Protein AF-A0A6N7L676-F1 (afdb_monomer_lite)

Radius of gyration: 17.58 Å; chains: 1; bounding box: 57×49×32 Å

pLDDT: mean 73.08, std 20.26, range [31.47, 96.25]

Sequence (131 aa):
MRDWNTPDHHVADTERGTLRFTDGTQLVIADWQVTEEAPDRDGLVRTSIRGWLTNGSGSGRLDDPYTKPIKAGPARLVTTELRGREPVRDRDVHIGYHHPGKPHPNTWDHVGCLVTVAWNDRLPDSPGARG

Foldseek 3Di:
DDPPPDPPDDVPDWQWKWWAFPVRDIWIFTPKDWDWDQQDPLGKIKIKIKGQTDQDVDQSACVTPRRPDDDFFWTWTAWMDGPPDDIDGGFTWGKDKDDDDDDDDDDRDDNHIMIMIMGIDPHPDPPDPDD

Structure (mmCIF, N/CA/C/O backbone):
data_AF-A0A6N7L676-F1
#
_entry.id   AF-A0A6N7L676-F1
#
loop_
_atom_site.group_PDB
_atom_site.id
_atom_site.type_symbol
_atom_site.label_atom_id
_atom_site.label_alt_id
_atom_site.label_comp_id
_atom_site.label_asym_id
_atom_site.label_entity_id
_atom_site.label_seq_id
_atom_site.pdbx_PDB_ins_code
_atom_site.Cartn_x
_atom_site.Cartn_y
_atom_site.Cartn_z
_atom_site.occupancy
_atom_site.B_iso_or_equiv
_atom_site.auth_seq_id
_atom_site.auth_comp_id
_atom_site.auth_asym_id
_atom_site.auth_atom_id
_atom_site.pdbx_PDB_model_num
ATOM 1 N N . MET A 1 1 ? 39.898 -4.611 -17.986 1.00 36.75 1 MET A N 1
ATOM 2 C CA . MET A 1 1 ? 38.476 -4.363 -18.297 1.00 36.75 1 MET A CA 1
ATOM 3 C C . MET A 1 1 ? 37.758 -4.399 -16.956 1.00 36.75 1 MET A C 1
ATOM 5 O O . MET A 1 1 ? 37.858 -5.419 -16.292 1.00 36.75 1 MET A O 1
ATOM 9 N N . ARG A 1 2 ? 37.246 -3.264 -16.459 1.00 34.22 2 ARG A N 1
ATOM 10 C CA . ARG A 1 2 ? 36.546 -3.222 -15.162 1.00 34.22 2 ARG A CA 1
ATOM 11 C C . ARG A 1 2 ? 35.146 -3.788 -15.374 1.00 34.22 2 ARG A C 1
ATOM 13 O O . ARG A 1 2 ? 34.460 -3.343 -16.288 1.00 34.22 2 ARG A O 1
ATOM 20 N N . ASP A 1 3 ? 34.787 -4.777 -14.573 1.00 39.59 3 ASP A N 1
ATOM 21 C CA . ASP A 1 3 ? 33.458 -5.375 -14.541 1.00 39.59 3 ASP A CA 1
ATOM 22 C C . ASP A 1 3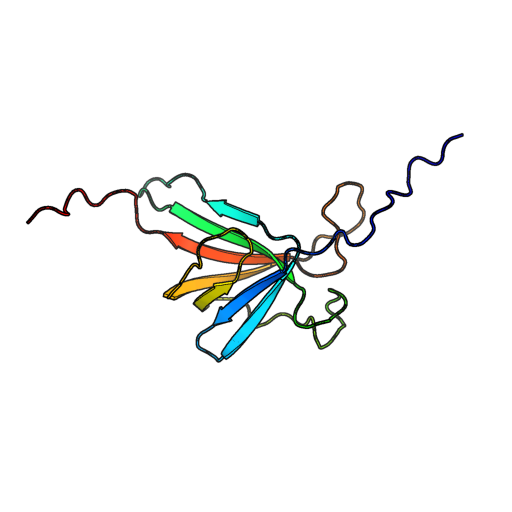 ? 32.517 -4.355 -13.878 1.00 39.59 3 ASP A C 1
ATOM 24 O O . ASP A 1 3 ? 32.542 -4.163 -12.666 1.00 39.59 3 ASP A O 1
ATOM 28 N N . TRP A 1 4 ? 31.794 -3.579 -14.686 1.00 34.59 4 TRP A N 1
ATOM 29 C CA . TRP A 1 4 ? 30.940 -2.472 -14.224 1.00 34.59 4 TRP A CA 1
ATOM 30 C C . TRP A 1 4 ? 29.520 -2.922 -13.846 1.00 34.59 4 TRP A C 1
ATOM 32 O O . TRP A 1 4 ? 28.634 -2.084 -13.736 1.00 34.59 4 TRP A O 1
ATOM 42 N N . ASN A 1 5 ? 29.287 -4.225 -13.661 1.00 38.84 5 ASN A N 1
ATOM 43 C CA . ASN A 1 5 ? 27.934 -4.784 -13.581 1.00 38.84 5 ASN A CA 1
ATOM 44 C C . ASN A 1 5 ? 27.673 -5.716 -12.396 1.00 38.84 5 ASN A C 1
ATOM 46 O O . ASN A 1 5 ? 26.765 -6.542 -12.449 1.00 38.84 5 ASN A O 1
ATOM 50 N N . THR A 1 6 ? 28.387 -5.529 -11.294 1.00 36.72 6 THR A N 1
ATOM 51 C CA . THR A 1 6 ? 27.890 -6.026 -10.011 1.00 36.72 6 THR A CA 1
ATOM 52 C C . THR A 1 6 ? 27.617 -4.814 -9.152 1.00 36.72 6 THR A C 1
ATOM 54 O O . THR A 1 6 ? 28.520 -4.352 -8.453 1.00 36.72 6 THR A O 1
ATOM 57 N N . PRO A 1 7 ? 26.420 -4.214 -9.244 1.00 35.00 7 PRO A N 1
ATOM 58 C CA . PRO A 1 7 ? 26.064 -3.276 -8.218 1.00 35.00 7 PRO A CA 1
ATOM 59 C C . PRO A 1 7 ? 26.032 -4.061 -6.907 1.00 35.00 7 PRO A C 1
ATOM 61 O O . PRO A 1 7 ? 25.329 -5.065 -6.776 1.00 35.00 7 PRO A O 1
ATOM 64 N N . ASP A 1 8 ? 26.868 -3.629 -5.973 1.00 31.47 8 ASP A N 1
ATOM 65 C CA . ASP A 1 8 ? 26.935 -4.152 -4.618 1.00 31.47 8 ASP A CA 1
ATOM 66 C C . ASP A 1 8 ? 25.668 -3.684 -3.883 1.00 31.47 8 ASP A C 1
ATOM 68 O O . ASP A 1 8 ? 25.660 -2.745 -3.091 1.00 31.47 8 ASP A O 1
ATOM 72 N N . HIS A 1 9 ? 24.531 -4.260 -4.266 1.00 36.56 9 HIS A N 1
ATOM 73 C CA . HIS A 1 9 ? 23.241 -4.024 -3.647 1.00 36.56 9 HIS A CA 1
ATOM 74 C C . HIS A 1 9 ? 23.058 -5.078 -2.565 1.00 36.56 9 HIS A C 1
ATOM 76 O O . HIS A 1 9 ? 22.314 -6.050 -2.702 1.00 36.56 9 HIS A O 1
ATOM 82 N N . HIS A 1 10 ? 23.749 -4.854 -1.451 1.00 34.00 10 HIS A N 1
ATOM 83 C CA . HIS A 1 10 ? 23.204 -5.256 -0.168 1.00 34.00 10 HIS A CA 1
ATOM 84 C C . HIS A 1 10 ? 21.765 -4.733 -0.087 1.00 34.00 10 HIS A C 1
ATOM 86 O O . HIS A 1 10 ? 21.508 -3.596 -0.484 1.00 34.00 10 HIS A O 1
ATOM 92 N N . VAL A 1 11 ? 20.841 -5.571 0.395 1.00 43.78 11 VAL A N 1
ATOM 93 C CA . VAL A 1 11 ? 19.507 -5.161 0.853 1.00 43.78 11 VAL A CA 1
ATOM 94 C C . VAL A 1 11 ? 19.729 -3.988 1.800 1.00 43.78 11 VAL A C 1
ATOM 96 O O . VAL A 1 11 ? 20.079 -4.191 2.959 1.00 43.78 11 VAL A O 1
ATOM 99 N N . ALA A 1 12 ? 19.657 -2.766 1.283 1.00 40.09 12 ALA A N 1
ATOM 100 C CA . ALA A 1 12 ? 19.928 -1.570 2.052 1.00 40.09 12 ALA A CA 1
ATOM 101 C C . ALA A 1 12 ? 18.685 -1.304 2.896 1.00 40.09 12 ALA A C 1
ATOM 103 O O . ALA A 1 12 ? 17.842 -0.503 2.522 1.00 40.09 12 ALA A O 1
ATOM 104 N N . ASP A 1 13 ? 18.540 -2.079 3.974 1.00 44.72 13 ASP A N 1
ATOM 105 C CA . ASP A 1 13 ? 17.777 -1.774 5.185 1.00 44.72 13 ASP A CA 1
ATOM 106 C C . ASP A 1 13 ? 16.475 -0.983 4.975 1.00 44.72 13 ASP A C 1
ATOM 108 O O . ASP A 1 13 ? 16.210 0.054 5.580 1.00 44.72 13 ASP A O 1
ATOM 112 N N . THR A 1 14 ? 15.652 -1.548 4.095 1.00 55.56 14 THR A N 1
ATOM 113 C CA . THR A 1 14 ? 14.198 -1.719 4.156 1.00 55.56 14 THR A CA 1
ATOM 114 C C . THR A 1 14 ? 13.454 -0.789 5.115 1.00 55.56 14 THR A C 1
ATOM 116 O O . THR A 1 14 ? 13.139 -1.168 6.250 1.00 55.56 14 THR A O 1
ATOM 119 N N . GLU A 1 15 ? 13.042 0.388 4.645 1.00 66.38 15 GLU A N 1
ATOM 120 C CA . GLU A 1 15 ? 11.916 1.062 5.289 1.00 66.38 15 GLU A CA 1
ATOM 121 C C . GLU A 1 15 ? 10.665 0.211 5.064 1.00 66.38 15 GLU A C 1
ATOM 123 O O . GLU A 1 15 ? 10.036 0.247 4.009 1.00 66.38 15 GLU A O 1
ATOM 128 N N . ARG A 1 16 ? 10.320 -0.607 6.061 1.00 80.31 16 ARG A N 1
ATOM 129 C CA . ARG A 1 16 ? 9.086 -1.387 6.043 1.00 80.31 16 ARG A CA 1
ATOM 130 C C . ARG A 1 16 ? 7.927 -0.505 6.470 1.00 80.31 16 ARG A C 1
ATOM 132 O O . ARG A 1 16 ? 7.987 0.166 7.499 1.00 80.31 16 ARG A O 1
ATOM 139 N N . GLY A 1 17 ? 6.879 -0.529 5.668 1.00 86.94 17 GLY A N 1
ATOM 140 C CA . GLY A 1 17 ? 5.587 0.048 5.971 1.00 86.94 17 GLY A CA 1
ATOM 141 C C . GLY A 1 17 ? 4.604 -1.045 6.354 1.00 86.94 17 GLY A C 1
ATOM 142 O O . GLY A 1 17 ? 4.521 -2.048 5.649 1.00 86.94 17 GLY A O 1
ATOM 143 N N . THR A 1 18 ? 3.841 -0.860 7.431 1.00 91.19 18 THR A N 1
ATOM 144 C CA . THR A 1 18 ? 2.713 -1.753 7.750 1.00 91.19 18 THR A CA 1
ATOM 145 C C . THR A 1 18 ? 1.397 -1.017 7.559 1.00 91.19 18 THR A C 1
ATOM 147 O O . THR A 1 18 ? 1.169 0.030 8.159 1.00 91.19 18 THR A O 1
ATOM 150 N N . LEU A 1 19 ? 0.515 -1.565 6.729 1.00 93.12 19 LEU A N 1
ATOM 151 C CA . LEU A 1 19 ? -0.835 -1.066 6.501 1.00 93.12 19 LEU A CA 1
ATOM 152 C C . LEU A 1 19 ? -1.815 -2.047 7.141 1.00 93.12 19 LEU A C 1
ATOM 154 O O . LEU A 1 19 ? -1.799 -3.239 6.828 1.00 93.12 19 LEU A O 1
ATOM 158 N N . ARG A 1 20 ? -2.654 -1.554 8.054 1.00 94.31 20 ARG A N 1
ATOM 159 C CA . ARG A 1 20 ? -3.641 -2.375 8.770 1.00 94.31 20 ARG A CA 1
ATOM 160 C C . ARG A 1 20 ? -5.042 -2.086 8.261 1.00 94.31 20 ARG A C 1
ATOM 162 O O . ARG A 1 20 ? -5.428 -0.921 8.164 1.00 94.31 20 ARG A O 1
ATOM 169 N N . PHE A 1 21 ? -5.808 -3.136 7.995 1.00 93.38 21 PHE A N 1
ATOM 170 C CA . PHE A 1 21 ? -7.175 -3.054 7.486 1.00 93.38 21 PHE A CA 1
ATOM 171 C C . PHE A 1 21 ? -8.193 -3.518 8.534 1.00 93.38 21 PHE A C 1
ATOM 173 O O . PHE A 1 21 ? -7.858 -4.203 9.499 1.00 93.38 21 PHE A O 1
ATOM 180 N N . THR A 1 22 ? -9.448 -3.102 8.364 1.00 93.94 22 THR A N 1
ATOM 181 C CA . THR A 1 22 ? -10.532 -3.382 9.334 1.00 93.94 22 THR A CA 1
ATOM 182 C C . THR A 1 22 ? -10.910 -4.856 9.456 1.00 93.94 22 THR A C 1
ATOM 184 O O . THR A 1 22 ? -11.435 -5.258 10.489 1.00 93.94 22 THR A O 1
ATOM 187 N N . ASP A 1 23 ? -10.617 -5.670 8.444 1.00 88.38 23 ASP A N 1
ATOM 188 C CA . ASP A 1 23 ? -10.801 -7.126 8.462 1.00 88.38 23 ASP A CA 1
ATOM 189 C C . ASP A 1 23 ? -9.705 -7.859 9.265 1.00 88.38 23 ASP A C 1
ATOM 191 O O . ASP A 1 23 ? -9.707 -9.086 9.342 1.00 88.38 23 ASP A O 1
ATOM 195 N N . GLY A 1 24 ? -8.770 -7.115 9.867 1.00 87.38 24 GLY A N 1
ATOM 196 C CA . GLY A 1 24 ? -7.625 -7.642 10.608 1.00 87.38 24 GLY A CA 1
ATOM 197 C C . GLY A 1 24 ? -6.412 -7.947 9.731 1.00 87.38 24 GLY A C 1
ATOM 198 O O . GLY A 1 24 ? -5.351 -8.284 10.259 1.00 87.38 24 GLY A O 1
ATOM 199 N N . THR A 1 25 ? -6.529 -7.795 8.410 1.00 87.94 25 THR A N 1
ATOM 200 C CA . THR A 1 25 ? -5.431 -8.033 7.478 1.00 87.94 25 THR A CA 1
ATOM 201 C C . THR A 1 25 ? -4.318 -7.001 7.675 1.00 87.94 25 THR A C 1
ATOM 203 O O . THR A 1 25 ? -4.567 -5.805 7.860 1.00 87.94 25 THR A O 1
ATOM 206 N N . GLN A 1 26 ? -3.066 -7.459 7.602 1.00 89.50 26 GLN A N 1
ATOM 207 C CA . GLN A 1 26 ? -1.883 -6.603 7.574 1.00 89.50 26 GLN A CA 1
ATOM 208 C C . GLN A 1 26 ? -1.146 -6.783 6.253 1.00 89.50 26 GLN A C 1
ATOM 210 O O . GLN A 1 26 ? -0.848 -7.904 5.843 1.00 89.50 26 GLN A O 1
ATOM 215 N N . LEU A 1 27 ? -0.847 -5.664 5.603 1.00 89.19 27 LEU A N 1
ATOM 216 C CA . LEU A 1 27 ? -0.022 -5.609 4.407 1.00 89.19 27 LEU A CA 1
ATOM 217 C C . LEU A 1 27 ? 1.307 -4.963 4.777 1.00 89.19 27 LEU A C 1
ATOM 219 O O . LEU A 1 27 ? 1.332 -3.822 5.241 1.00 89.19 27 LEU A O 1
ATOM 223 N N . VAL A 1 28 ? 2.400 -5.684 4.556 1.00 87.50 28 VAL A N 1
ATOM 224 C CA . VAL A 1 28 ? 3.748 -5.159 4.765 1.00 87.50 28 VAL A CA 1
ATOM 225 C C . VAL A 1 28 ? 4.361 -4.870 3.406 1.00 87.50 28 VAL A C 1
ATOM 227 O O . VAL A 1 28 ? 4.361 -5.725 2.518 1.00 87.50 28 VAL A O 1
ATOM 230 N N . ILE A 1 29 ? 4.864 -3.651 3.251 1.00 86.69 29 ILE A N 1
ATOM 231 C CA . ILE A 1 29 ? 5.546 -3.201 2.042 1.00 86.69 29 ILE A CA 1
ATOM 232 C C . ILE A 1 29 ? 6.963 -2.740 2.369 1.00 86.69 29 ILE A C 1
ATOM 234 O O . ILE A 1 29 ? 7.195 -2.176 3.436 1.00 86.69 29 ILE A O 1
ATOM 238 N N . ALA A 1 30 ? 7.894 -2.937 1.448 1.00 81.88 30 ALA A N 1
ATOM 239 C CA . ALA A 1 30 ? 9.228 -2.349 1.489 1.00 81.88 30 ALA A CA 1
ATOM 240 C C . ALA A 1 30 ? 9.418 -1.400 0.308 1.00 81.88 30 ALA A C 1
ATOM 242 O O . ALA A 1 30 ? 8.640 -1.440 -0.651 1.00 81.88 30 ALA A O 1
ATOM 243 N N . ASP A 1 31 ? 10.440 -0.550 0.412 1.00 80.25 31 ASP A N 1
ATOM 244 C CA . ASP A 1 31 ? 10.879 0.348 -0.662 1.00 80.25 31 ASP A CA 1
ATOM 245 C C . ASP A 1 31 ? 9.691 1.107 -1.258 1.00 80.25 31 ASP A C 1
ATOM 247 O O . ASP A 1 31 ? 9.392 1.063 -2.455 1.00 80.25 31 ASP A O 1
ATOM 251 N N . TRP A 1 32 ? 8.927 1.710 -0.346 1.00 85.50 32 TRP A N 1
ATOM 252 C CA . TRP A 1 32 ? 7.667 2.352 -0.653 1.00 85.50 32 TRP A CA 1
ATOM 253 C C . TRP A 1 32 ? 7.842 3.843 -0.918 1.00 85.50 32 TRP A C 1
ATOM 255 O O . TRP A 1 32 ? 8.752 4.510 -0.433 1.00 85.50 32 TRP A O 1
ATOM 265 N N . GLN A 1 33 ? 6.901 4.378 -1.677 1.00 86.56 33 GLN A N 1
ATOM 266 C CA . GLN A 1 33 ? 6.759 5.782 -1.993 1.00 86.56 33 GLN A CA 1
ATOM 267 C C . GLN A 1 33 ? 5.313 6.199 -1.741 1.00 86.56 33 GLN A C 1
ATOM 269 O O . GLN A 1 33 ? 4.381 5.445 -2.023 1.00 86.56 33 GLN A O 1
ATOM 274 N N . VAL A 1 34 ? 5.132 7.420 -1.241 1.00 86.94 34 VAL A N 1
ATOM 275 C CA . VAL A 1 34 ? 3.832 8.097 -1.227 1.00 86.94 34 VAL A CA 1
ATOM 276 C C . VAL A 1 34 ? 3.820 9.121 -2.353 1.00 86.94 34 VAL A C 1
ATOM 278 O O . VAL A 1 34 ? 4.762 9.907 -2.483 1.00 86.94 34 VAL A O 1
ATOM 281 N N . THR A 1 35 ? 2.770 9.109 -3.162 1.00 87.44 35 THR A N 1
ATOM 282 C CA . THR A 1 35 ? 2.557 10.056 -4.256 1.00 87.44 35 THR A CA 1
ATOM 283 C C . THR A 1 35 ? 1.218 10.739 -4.066 1.00 87.44 35 THR A C 1
ATOM 285 O O . THR A 1 35 ? 0.206 10.063 -3.904 1.00 87.44 35 THR A O 1
ATOM 288 N N . GLU A 1 36 ? 1.231 12.063 -4.121 1.00 87.69 36 GLU A N 1
ATOM 289 C CA . GLU A 1 36 ? 0.051 12.914 -4.203 1.00 87.69 36 GLU A CA 1
ATOM 290 C C . GLU A 1 36 ? 0.016 13.504 -5.617 1.00 87.69 36 GLU A C 1
ATOM 292 O O . GLU A 1 36 ? 1.001 14.088 -6.079 1.00 87.69 36 GLU A O 1
ATOM 297 N N . GLU A 1 37 ? -1.068 13.261 -6.345 1.00 85.00 37 GLU A N 1
ATOM 298 C CA . GLU A 1 37 ? -1.269 13.795 -7.689 1.00 85.00 37 GLU A CA 1
ATOM 299 C C . GLU A 1 37 ? -1.766 15.244 -7.624 1.00 85.00 37 GLU A C 1
ATOM 301 O O . GLU A 1 37 ? -2.361 15.676 -6.638 1.00 85.00 37 GLU A O 1
ATOM 306 N N . ALA A 1 38 ? -1.547 16.004 -8.700 1.00 81.94 38 ALA A N 1
ATOM 307 C CA . ALA A 1 38 ? -2.163 17.319 -8.823 1.00 81.94 38 ALA A CA 1
ATOM 308 C C . ALA A 1 38 ? -3.700 17.194 -8.755 1.00 81.94 38 ALA A C 1
ATOM 310 O O . ALA A 1 38 ? -4.236 16.208 -9.273 1.00 81.94 38 ALA A O 1
ATOM 311 N N . PRO A 1 39 ? -4.407 18.185 -8.176 1.00 83.06 39 PRO A N 1
ATOM 312 C CA . PRO A 1 39 ? -5.862 18.191 -8.173 1.00 83.06 39 PRO A CA 1
ATOM 313 C C . PRO A 1 39 ? -6.411 18.040 -9.594 1.00 83.06 39 PRO A C 1
ATOM 315 O O . PRO A 1 39 ? -5.925 18.689 -10.528 1.00 83.06 39 PRO A O 1
ATOM 318 N N . ASP A 1 40 ? -7.419 17.190 -9.762 1.00 82.31 40 ASP A N 1
ATOM 319 C CA . ASP A 1 40 ? -8.108 17.050 -11.040 1.00 82.31 40 ASP A CA 1
ATOM 320 C C . ASP A 1 40 ? -9.028 18.254 -11.336 1.00 82.31 40 ASP A C 1
ATOM 322 O O . ASP A 1 40 ? -8.995 19.286 -10.662 1.00 82.31 40 ASP A O 1
ATOM 326 N N . ARG A 1 41 ? -9.850 18.159 -12.389 1.00 83.94 41 ARG A N 1
ATOM 327 C CA . ARG A 1 41 ? -10.763 19.248 -12.788 1.00 83.94 41 ARG A CA 1
ATOM 328 C C . ARG A 1 41 ? -11.829 19.561 -11.739 1.00 83.94 41 ARG A C 1
ATOM 330 O O . ARG A 1 41 ? -12.308 20.690 -11.703 1.00 83.94 41 ARG A O 1
ATOM 337 N N . ASP A 1 42 ? -12.163 18.581 -10.912 1.00 81.94 42 ASP A N 1
ATOM 338 C CA . ASP A 1 42 ? -13.096 18.709 -9.799 1.00 81.94 42 ASP A CA 1
ATOM 339 C C . ASP A 1 42 ? -12.341 19.010 -8.488 1.00 81.94 42 ASP A C 1
ATOM 341 O O . ASP A 1 42 ? -12.936 19.044 -7.414 1.00 81.94 42 ASP A O 1
ATOM 345 N N . GLY A 1 43 ? -11.024 19.240 -8.592 1.00 77.81 43 GLY A N 1
ATOM 346 C CA . GLY A 1 43 ? -10.057 19.500 -7.532 1.00 77.81 43 GLY A CA 1
ATOM 347 C C . GLY A 1 43 ? -9.843 18.332 -6.567 1.00 77.81 43 GLY A C 1
ATOM 348 O O . GLY A 1 43 ? -9.316 18.520 -5.469 1.00 77.81 43 GLY A O 1
ATOM 349 N N . LEU A 1 44 ? -10.228 17.121 -6.971 1.00 82.12 44 LEU A N 1
ATOM 350 C CA . LEU A 1 44 ? -9.948 15.902 -6.233 1.00 82.12 44 LEU A CA 1
ATOM 351 C C . LEU A 1 44 ? -8.449 15.608 -6.287 1.00 82.12 44 LEU A C 1
ATOM 353 O O . LEU A 1 44 ? -7.853 15.576 -7.363 1.00 82.12 44 LEU A O 1
ATOM 357 N N . VAL A 1 45 ? -7.848 15.361 -5.127 1.00 83.31 45 VAL A N 1
ATOM 358 C CA . VAL A 1 45 ? -6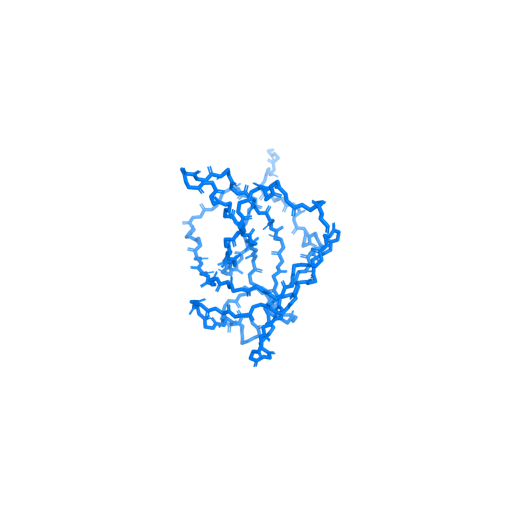.441 14.972 -5.028 1.00 83.31 45 VAL A CA 1
ATOM 359 C C . VAL A 1 45 ? -6.376 13.469 -4.826 1.00 83.31 45 VAL A C 1
ATOM 361 O O . VAL A 1 45 ? -6.963 12.928 -3.886 1.00 83.31 45 VAL A O 1
ATOM 364 N N . ARG A 1 46 ? -5.675 12.772 -5.718 1.00 86.00 46 ARG A N 1
ATOM 365 C CA . ARG A 1 46 ? -5.443 11.338 -5.575 1.00 86.00 46 ARG A CA 1
ATOM 366 C C . ARG A 1 46 ? -4.119 11.106 -4.869 1.00 86.00 46 ARG A C 1
ATOM 368 O O . ARG A 1 46 ? -3.068 11.489 -5.376 1.00 86.00 46 ARG A O 1
ATOM 375 N N . THR A 1 47 ? -4.172 10.392 -3.755 1.00 89.56 47 THR A N 1
ATOM 376 C CA . THR A 1 47 ? -2.984 9.987 -3.006 1.00 89.56 47 THR A CA 1
ATOM 377 C C . THR A 1 47 ? -2.816 8.478 -3.107 1.00 89.56 47 THR A C 1
ATOM 379 O O . THR A 1 47 ? -3.783 7.711 -3.121 1.00 89.56 47 THR A O 1
ATOM 382 N N . SER A 1 48 ? -1.576 8.014 -3.214 1.00 89.38 48 SER A N 1
ATOM 383 C CA . SER A 1 48 ? -1.274 6.589 -3.230 1.00 89.38 48 SER A CA 1
ATOM 384 C C . SER A 1 48 ? 0.011 6.256 -2.497 1.00 89.38 48 SER A C 1
ATOM 386 O O . SER A 1 48 ? 0.958 7.036 -2.471 1.00 89.38 48 SER A O 1
ATOM 388 N N . ILE A 1 49 ? 0.038 5.062 -1.917 1.00 91.06 49 ILE A N 1
ATOM 389 C CA . ILE A 1 49 ? 1.237 4.406 -1.416 1.00 91.06 49 ILE A CA 1
ATOM 390 C C . ILE A 1 49 ? 1.561 3.289 -2.398 1.00 91.06 49 ILE A C 1
ATOM 392 O O . ILE A 1 49 ? 0.726 2.413 -2.632 1.00 91.06 49 ILE A O 1
ATOM 396 N N . ARG A 1 50 ? 2.765 3.297 -2.961 1.00 88.88 50 ARG A N 1
ATOM 397 C CA . ARG A 1 50 ? 3.271 2.223 -3.815 1.00 88.88 50 ARG A CA 1
ATOM 398 C C . ARG A 1 50 ? 4.504 1.618 -3.177 1.00 88.88 50 ARG A C 1
ATOM 400 O O . ARG A 1 50 ? 5.401 2.359 -2.813 1.00 88.88 50 ARG A O 1
ATOM 407 N N . GLY A 1 51 ? 4.572 0.300 -3.070 1.00 86.19 51 GLY A N 1
ATOM 408 C CA . GLY A 1 51 ? 5.740 -0.389 -2.522 1.00 86.19 51 GLY A CA 1
ATOM 409 C C . GLY A 1 51 ? 5.785 -1.850 -2.928 1.00 86.19 51 GLY A C 1
ATOM 410 O O . GLY A 1 51 ? 4.837 -2.377 -3.514 1.00 86.19 51 GLY A O 1
ATOM 411 N N . TRP A 1 52 ? 6.893 -2.511 -2.631 1.00 84.25 52 TRP A N 1
ATOM 412 C CA . TRP A 1 52 ? 7.063 -3.934 -2.890 1.00 84.25 52 TRP A CA 1
ATOM 413 C C . TRP A 1 52 ? 6.414 -4.759 -1.797 1.00 84.25 52 TRP A C 1
ATOM 415 O O . TRP A 1 52 ? 6.605 -4.484 -0.619 1.00 84.25 52 TRP A O 1
ATOM 425 N N . LEU A 1 53 ? 5.640 -5.772 -2.177 1.00 84.12 53 LEU A N 1
ATOM 426 C CA . LEU A 1 53 ? 5.006 -6.670 -1.221 1.00 84.12 53 LEU A CA 1
ATOM 427 C C . LEU A 1 53 ? 6.068 -7.459 -0.443 1.00 84.12 53 LEU A C 1
ATOM 429 O O . LEU A 1 53 ? 6.808 -8.240 -1.037 1.00 84.12 53 LEU A O 1
ATOM 433 N N . THR A 1 54 ? 6.101 -7.304 0.882 1.00 77.75 54 THR A N 1
ATOM 434 C CA . THR A 1 54 ? 7.005 -8.045 1.781 1.00 77.75 54 THR A CA 1
ATOM 435 C C . THR A 1 54 ? 6.260 -8.542 3.021 1.00 77.75 54 THR A C 1
ATOM 437 O O . THR A 1 54 ? 6.671 -8.284 4.152 1.00 77.75 54 THR A O 1
ATOM 440 N N . ASN A 1 55 ? 5.116 -9.206 2.842 1.00 64.94 55 ASN A N 1
ATOM 441 C CA . ASN A 1 55 ? 4.351 -9.716 3.982 1.00 64.94 55 ASN A CA 1
ATOM 442 C C . ASN A 1 55 ? 5.255 -10.600 4.894 1.00 64.94 55 ASN A C 1
ATOM 444 O O . ASN A 1 55 ? 5.985 -11.480 4.436 1.00 64.94 55 ASN A O 1
ATOM 448 N N . GLY A 1 56 ? 5.267 -10.307 6.202 1.00 57.34 56 GLY A N 1
ATOM 449 C CA . GLY A 1 56 ? 6.064 -11.031 7.206 1.00 57.34 56 GLY A CA 1
ATOM 450 C C . GLY A 1 56 ? 7.594 -10.881 7.090 1.00 57.34 56 GLY A C 1
ATOM 451 O O . GLY A 1 56 ? 8.120 -9.817 6.772 1.00 57.34 56 GLY A O 1
ATOM 452 N N . SER A 1 57 ? 8.324 -11.957 7.411 1.00 54.12 57 SER A N 1
ATOM 453 C CA . SER A 1 57 ? 9.779 -12.092 7.205 1.00 54.12 57 SER A CA 1
ATOM 454 C C . SER A 1 57 ? 10.128 -12.717 5.846 1.00 54.12 57 SER A C 1
ATOM 456 O O . SER A 1 57 ? 11.234 -13.232 5.682 1.00 54.12 57 SER A O 1
ATOM 458 N N . GLY A 1 58 ? 9.160 -12.764 4.923 1.00 56.31 58 GLY A N 1
ATOM 459 C CA . GLY A 1 58 ? 9.264 -13.489 3.662 1.00 56.31 58 GLY A CA 1
ATOM 460 C C . GLY A 1 58 ? 10.285 -12.892 2.698 1.00 56.31 58 GLY A C 1
ATOM 461 O O . GLY A 1 58 ? 10.753 -11.763 2.857 1.00 56.31 58 GLY A O 1
ATOM 462 N N . SER A 1 59 ? 10.626 -13.658 1.664 1.00 58.62 59 SER A N 1
ATOM 463 C CA . SER A 1 59 ? 11.690 -13.296 0.719 1.00 58.62 59 SER A CA 1
ATOM 464 C C . SER A 1 59 ? 11.285 -12.248 -0.330 1.00 58.62 59 SER A C 1
ATOM 466 O O . SER A 1 59 ? 12.040 -12.026 -1.274 1.00 58.62 59 SER A O 1
ATOM 468 N N . GLY A 1 60 ? 10.072 -11.685 -0.257 1.00 62.50 60 GLY A N 1
ATOM 469 C CA . GLY A 1 60 ? 9.503 -10.810 -1.298 1.00 62.50 60 GLY A CA 1
ATOM 470 C C . GLY A 1 60 ? 8.9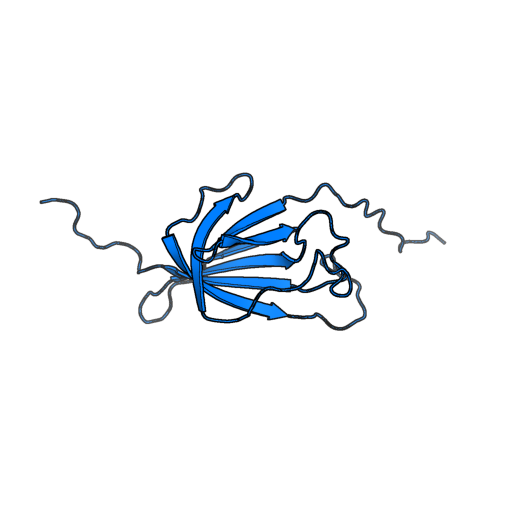72 -11.565 -2.528 1.00 62.50 60 GLY A C 1
ATOM 471 O O . GLY A 1 60 ? 8.279 -10.998 -3.372 1.00 62.50 60 GLY A O 1
ATOM 472 N N . ARG A 1 61 ? 9.215 -12.879 -2.605 1.00 64.19 61 ARG A N 1
ATOM 473 C CA . ARG A 1 61 ? 8.785 -13.727 -3.720 1.00 64.19 61 ARG A CA 1
ATOM 474 C C . ARG A 1 61 ? 7.356 -14.214 -3.505 1.00 64.19 61 ARG A C 1
ATOM 476 O O . ARG A 1 61 ? 7.011 -14.653 -2.422 1.00 64.19 61 ARG A O 1
ATOM 483 N N . LEU A 1 62 ? 6.535 -14.222 -4.548 1.00 65.19 62 LEU A N 1
ATOM 484 C CA . LEU A 1 62 ? 5.104 -14.558 -4.434 1.00 65.19 62 LEU A CA 1
ATOM 485 C C . LEU A 1 62 ? 4.818 -16.053 -4.245 1.00 65.19 62 LEU A C 1
ATOM 487 O O . LEU A 1 62 ? 3.699 -16.425 -3.890 1.00 65.19 62 LEU A O 1
ATOM 491 N N . ASP A 1 63 ? 5.808 -16.903 -4.521 1.00 67.38 63 ASP A N 1
ATOM 492 C CA . ASP A 1 63 ? 5.769 -18.331 -4.209 1.00 67.38 63 ASP A CA 1
ATOM 493 C C . ASP A 1 63 ? 5.939 -18.591 -2.701 1.00 67.38 63 ASP A C 1
ATOM 495 O O . ASP A 1 63 ? 5.487 -19.627 -2.209 1.00 67.38 63 ASP A O 1
ATOM 499 N N . ASP A 1 64 ? 6.504 -17.636 -1.956 1.00 66.75 64 ASP A N 1
ATOM 500 C CA . ASP A 1 64 ? 6.578 -17.675 -0.502 1.00 66.75 64 ASP A CA 1
ATOM 501 C C . ASP A 1 64 ? 5.170 -17.479 0.099 1.00 66.75 64 ASP A C 1
ATOM 503 O O . ASP A 1 64 ? 4.546 -16.432 -0.117 1.00 66.75 64 ASP A O 1
ATOM 507 N N . PRO A 1 65 ? 4.639 -18.445 0.879 1.00 67.81 65 PRO A N 1
ATOM 508 C CA . PRO A 1 65 ? 3.337 -18.308 1.527 1.00 67.81 65 PRO A CA 1
ATOM 509 C C . PRO A 1 65 ? 3.236 -17.075 2.428 1.00 67.81 65 PRO A C 1
ATOM 511 O O . PRO A 1 65 ? 2.134 -16.549 2.584 1.00 67.81 65 PRO A O 1
ATOM 514 N N . TYR A 1 66 ? 4.357 -16.598 2.973 1.00 66.88 66 TYR A N 1
ATOM 515 C CA . TYR A 1 66 ? 4.397 -15.404 3.804 1.00 66.88 66 TYR A CA 1
ATOM 516 C C . TYR A 1 66 ? 4.322 -14.117 2.991 1.00 66.88 66 TYR A C 1
ATOM 518 O O . TYR A 1 66 ? 3.880 -13.126 3.545 1.00 66.88 66 TYR A O 1
ATOM 526 N N . THR A 1 67 ? 4.637 -14.136 1.689 1.00 66.69 67 THR A N 1
ATOM 527 C CA . THR A 1 67 ? 4.595 -12.965 0.789 1.00 66.69 67 THR A CA 1
ATOM 528 C C . THR A 1 67 ? 3.394 -13.007 -0.174 1.00 66.69 67 THR A C 1
ATOM 530 O O . THR A 1 67 ? 3.385 -12.364 -1.224 1.00 66.69 67 THR A O 1
ATOM 533 N N . LYS A 1 68 ? 2.347 -13.780 0.137 1.00 71.69 68 LYS A N 1
ATOM 534 C CA . LYS A 1 68 ? 1.161 -13.855 -0.730 1.00 71.69 68 LYS A CA 1
ATOM 535 C C . LYS A 1 68 ? 0.365 -12.541 -0.704 1.00 71.69 68 LYS A C 1
ATOM 537 O O . LYS A 1 68 ? 0.163 -11.985 0.380 1.00 71.69 68 LYS A O 1
ATOM 542 N N . P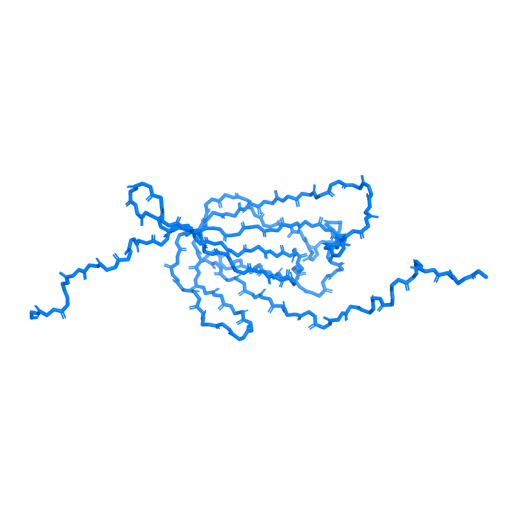RO A 1 69 ? -0.103 -12.043 -1.867 1.00 76.38 69 PRO A N 1
ATOM 543 C CA . PRO A 1 69 ? -0.936 -10.849 -1.924 1.00 76.38 69 PRO A CA 1
ATOM 544 C C . PRO A 1 69 ? -2.283 -11.104 -1.246 1.00 76.38 69 PRO A C 1
ATOM 546 O O . PRO A 1 69 ? -2.829 -12.209 -1.296 1.00 76.38 69 PRO A O 1
ATOM 549 N N . ILE A 1 70 ? -2.821 -10.058 -0.627 1.00 81.44 70 ILE A N 1
ATOM 550 C CA . ILE A 1 70 ? -4.184 -10.058 -0.095 1.00 81.44 70 ILE A CA 1
ATOM 551 C C . ILE A 1 70 ? -5.166 -9.802 -1.246 1.00 81.44 70 ILE A C 1
ATOM 553 O O . ILE A 1 70 ? -4.768 -9.597 -2.397 1.00 81.44 70 ILE A O 1
ATOM 557 N N . LYS A 1 71 ? -6.471 -9.847 -0.971 1.00 86.31 71 LYS A N 1
ATOM 558 C CA . LYS A 1 71 ? -7.482 -9.629 -2.011 1.00 86.31 71 LYS A CA 1
ATOM 559 C C . LYS A 1 71 ? -7.371 -8.205 -2.577 1.00 86.31 71 LYS A C 1
ATOM 561 O O . LYS A 1 71 ? -7.436 -7.234 -1.830 1.00 86.31 71 LYS A O 1
ATOM 566 N N . ALA A 1 72 ? -7.235 -8.093 -3.898 1.00 90.69 72 ALA A N 1
ATOM 567 C CA . ALA A 1 72 ? -7.278 -6.812 -4.601 1.00 90.69 72 ALA A CA 1
ATOM 568 C C . ALA A 1 72 ? -8.688 -6.200 -4.580 1.00 90.69 72 ALA A C 1
ATOM 570 O O . ALA A 1 72 ? -9.686 -6.927 -4.517 1.00 90.69 72 ALA A O 1
ATOM 571 N N . GLY A 1 73 ? -8.765 -4.875 -4.714 1.00 92.75 73 GLY A N 1
ATOM 572 C CA . GLY A 1 73 ? -10.024 -4.138 -4.786 1.00 92.75 73 GLY A CA 1
ATOM 573 C C . GLY A 1 73 ? -10.257 -3.177 -3.615 1.00 92.75 73 GLY A C 1
ATOM 574 O O . GLY A 1 73 ? -9.300 -2.764 -2.953 1.00 92.75 73 GLY A O 1
ATOM 575 N N . PRO A 1 74 ? -11.522 -2.781 -3.379 1.00 94.25 74 PRO A N 1
ATOM 576 C CA . PRO A 1 74 ? -11.894 -1.880 -2.291 1.00 94.25 74 PRO A CA 1
ATOM 577 C C . PRO A 1 74 ? -11.587 -2.471 -0.910 1.00 94.25 74 PRO A C 1
ATOM 579 O O . PRO A 1 74 ? -11.887 -3.637 -0.651 1.00 94.25 74 PRO A O 1
ATOM 582 N N . ALA A 1 75 ? -11.041 -1.649 -0.015 1.00 93.38 75 ALA A N 1
ATOM 583 C CA . ALA A 1 75 ? -10.747 -2.002 1.369 1.00 93.38 75 ALA A CA 1
ATOM 584 C C . ALA A 1 75 ? -10.873 -0.779 2.293 1.00 93.38 75 ALA A C 1
ATOM 586 O O . ALA A 1 75 ? -10.859 0.366 1.842 1.00 93.38 75 ALA A O 1
ATOM 587 N N . ARG A 1 76 ? -10.954 -1.024 3.606 1.00 94.75 76 ARG A N 1
ATOM 588 C CA . ARG A 1 76 ? -10.965 0.026 4.635 1.00 94.75 76 ARG A CA 1
ATOM 589 C C . ARG A 1 76 ? -9.676 -0.031 5.449 1.00 94.75 76 ARG A C 1
ATOM 591 O O . ARG A 1 76 ? -9.464 -0.977 6.213 1.00 94.75 76 ARG A O 1
ATOM 598 N N . LEU A 1 77 ? -8.834 0.981 5.263 1.00 93.69 77 LEU A N 1
ATOM 599 C CA . LEU A 1 77 ? -7.564 1.182 5.952 1.00 93.69 77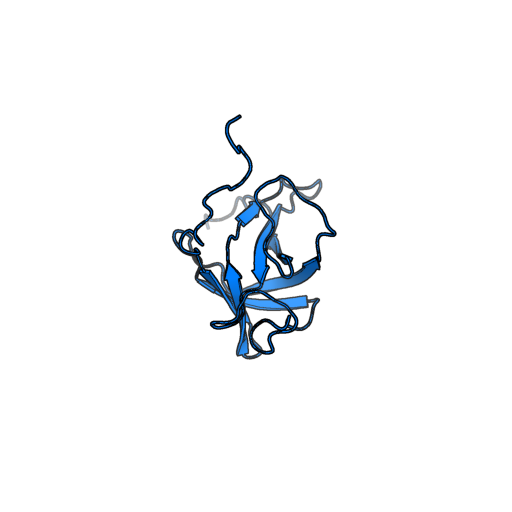 LEU A CA 1
ATOM 600 C C . LEU A 1 77 ? -7.808 1.807 7.329 1.00 93.69 77 LEU A C 1
ATOM 602 O O . LEU A 1 77 ? -8.442 2.855 7.442 1.00 93.69 77 LEU A O 1
ATOM 606 N N . VAL A 1 78 ? -7.267 1.173 8.364 1.00 96.25 78 VAL A N 1
ATOM 607 C CA . VAL A 1 78 ? -7.313 1.650 9.752 1.00 96.25 78 VAL A CA 1
ATOM 608 C C . VAL A 1 78 ? -6.142 2.579 10.028 1.00 96.25 78 VAL A C 1
ATOM 610 O O . VAL A 1 78 ? -6.337 3.687 10.516 1.00 96.25 78 VAL A O 1
ATOM 613 N N . THR A 1 79 ? -4.918 2.140 9.722 1.00 95.81 79 THR A N 1
ATOM 614 C CA . THR A 1 79 ? -3.711 2.936 9.965 1.00 95.81 79 THR A CA 1
ATOM 615 C C . THR A 1 79 ? -2.552 2.495 9.082 1.00 95.81 79 THR A C 1
ATOM 617 O O . THR A 1 79 ? -2.450 1.322 8.708 1.00 95.81 79 THR A O 1
ATOM 620 N N . THR A 1 80 ? -1.635 3.424 8.825 1.00 93.19 80 THR A N 1
ATOM 621 C CA . THR A 1 80 ? -0.315 3.148 8.255 1.00 93.19 80 THR A CA 1
ATOM 622 C C . THR A 1 80 ? 0.781 3.386 9.284 1.00 93.19 80 THR A C 1
ATOM 624 O O . THR A 1 80 ? 0.785 4.408 9.965 1.00 93.19 80 THR A O 1
ATOM 627 N N . GLU A 1 81 ? 1.757 2.495 9.348 1.00 93.19 81 GLU A N 1
ATOM 628 C CA . GLU A 1 81 ? 3.004 2.674 10.088 1.00 93.19 81 GLU A CA 1
ATOM 629 C C . GLU A 1 81 ? 4.126 2.781 9.052 1.00 93.19 81 GLU A C 1
ATOM 631 O O . GLU A 1 81 ? 4.700 1.772 8.650 1.00 93.19 81 GLU A O 1
ATOM 636 N N . LEU A 1 82 ? 4.363 4.001 8.557 1.00 88.12 82 LEU A N 1
ATOM 637 C CA . LEU A 1 82 ? 5.408 4.333 7.586 1.00 88.12 82 LEU A CA 1
ATOM 638 C C . LEU A 1 82 ? 6.470 5.183 8.289 1.00 88.12 82 LEU A C 1
ATOM 640 O O . LEU A 1 82 ? 6.147 6.209 8.893 1.00 88.12 82 LEU A O 1
ATOM 644 N N . ARG A 1 83 ? 7.736 4.761 8.245 1.00 84.75 83 ARG A N 1
ATOM 645 C CA . ARG A 1 83 ? 8.824 5.479 8.922 1.00 84.75 83 ARG A CA 1
ATOM 646 C C . ARG A 1 83 ? 8.917 6.925 8.419 1.00 84.75 83 ARG A C 1
ATOM 648 O O . ARG A 1 83 ? 8.825 7.187 7.226 1.00 84.75 83 ARG A O 1
ATOM 655 N N . GLY A 1 84 ? 9.084 7.870 9.346 1.00 83.12 84 GLY A N 1
ATOM 656 C CA . GLY A 1 84 ? 9.267 9.288 9.017 1.00 83.12 84 GLY A CA 1
ATOM 657 C C . GLY A 1 84 ? 8.029 9.987 8.440 1.00 83.12 84 GLY A C 1
ATOM 658 O O . GLY A 1 84 ? 8.148 11.108 7.950 1.00 83.12 84 GLY A O 1
ATOM 659 N N . ARG A 1 85 ? 6.849 9.356 8.484 1.00 84.12 85 ARG A N 1
ATOM 660 C CA . ARG A 1 85 ? 5.587 9.925 8.000 1.00 84.12 85 ARG A CA 1
ATOM 661 C C . ARG A 1 85 ? 4.522 9.890 9.086 1.00 84.12 85 ARG A C 1
ATOM 663 O O . ARG A 1 85 ? 4.508 9.003 9.939 1.00 84.12 85 ARG A O 1
ATOM 670 N N . GLU A 1 86 ? 3.611 10.853 9.032 1.00 88.62 86 GLU A N 1
ATOM 671 C CA . GLU A 1 86 ? 2.412 10.804 9.859 1.00 88.62 86 GLU A CA 1
ATOM 672 C C . GLU A 1 86 ? 1.514 9.635 9.420 1.00 88.62 86 GLU A C 1
ATOM 674 O O . GLU A 1 86 ? 1.345 9.410 8.217 1.00 88.62 86 GLU A O 1
ATOM 679 N N . PRO A 1 87 ? 0.930 8.877 10.365 1.00 89.62 87 PRO A N 1
ATOM 680 C CA . PRO A 1 87 ? 0.016 7.796 10.026 1.00 89.62 87 PRO A CA 1
ATOM 681 C C . PRO A 1 87 ? -1.232 8.294 9.291 1.00 89.62 87 PRO A C 1
ATOM 683 O O . PRO A 1 87 ? -2.000 9.093 9.833 1.00 89.62 87 PRO A O 1
ATOM 686 N N . VAL A 1 88 ? -1.495 7.740 8.107 1.00 90.25 88 VAL A N 1
ATOM 687 C CA . VAL A 1 88 ? -2.798 7.849 7.444 1.00 90.25 88 VAL A CA 1
ATOM 688 C C . VAL A 1 88 ? -3.763 6.907 8.153 1.00 90.25 88 VAL A C 1
ATOM 690 O O . VAL A 1 88 ? -3.440 5.736 8.360 1.00 90.25 88 VAL A O 1
ATOM 693 N N . ARG A 1 89 ? -4.937 7.411 8.542 1.00 94.00 89 ARG A N 1
ATOM 694 C CA . ARG A 1 89 ? -5.936 6.668 9.320 1.00 94.00 89 ARG A CA 1
ATOM 695 C C . ARG A 1 89 ? -7.326 6.758 8.707 1.00 94.00 89 ARG A C 1
ATOM 697 O O . ARG A 1 89 ? -7.647 7.751 8.056 1.00 94.00 89 ARG A O 1
ATOM 704 N N . ASP A 1 90 ? -8.128 5.727 8.957 1.00 94.38 90 ASP A N 1
ATOM 705 C CA . ASP A 1 90 ? -9.570 5.675 8.685 1.00 94.38 90 ASP A CA 1
ATOM 706 C C . ASP A 1 90 ? -9.972 6.066 7.253 1.00 94.38 90 ASP A C 1
ATOM 708 O O . ASP A 1 90 ? -10.848 6.910 7.039 1.00 94.38 90 ASP A O 1
ATOM 712 N N . ARG A 1 91 ? -9.344 5.433 6.252 1.00 92.81 91 ARG A N 1
ATOM 713 C CA . ARG A 1 91 ? -9.580 5.721 4.827 1.00 92.81 91 ARG A CA 1
ATOM 714 C C . ARG A 1 91 ? -10.202 4.555 4.078 1.00 92.81 91 ARG A C 1
ATOM 716 O O . ARG A 1 91 ? -9.824 3.401 4.265 1.00 92.81 91 ARG A O 1
ATOM 723 N N . ASP A 1 92 ? -11.115 4.884 3.172 1.00 94.31 92 ASP A N 1
ATOM 724 C CA . ASP A 1 92 ? -11.517 3.974 2.103 1.00 94.31 92 ASP A CA 1
ATOM 725 C C . ASP A 1 92 ? -10.442 4.007 1.020 1.00 94.31 92 ASP A C 1
ATOM 727 O O . ASP A 1 92 ? -10.071 5.077 0.534 1.00 94.31 92 ASP A O 1
ATOM 731 N N . VAL A 1 93 ? -9.914 2.836 0.677 1.00 94.31 93 VAL A N 1
ATOM 732 C CA . VAL A 1 93 ? -8.794 2.689 -0.253 1.00 94.31 93 VAL A CA 1
ATOM 733 C C . VAL A 1 93 ? -9.104 1.637 -1.313 1.00 94.31 93 VAL A C 1
ATOM 735 O O . VAL A 1 93 ? -9.969 0.778 -1.140 1.00 94.31 93 VAL A O 1
ATOM 738 N N . HIS A 1 94 ? -8.349 1.667 -2.403 1.00 95.56 94 HIS A N 1
ATOM 739 C CA . HIS A 1 94 ? -8.339 0.623 -3.416 1.00 95.56 94 HIS A CA 1
ATOM 740 C C . HIS A 1 94 ? -6.941 0.010 -3.530 1.00 95.56 94 HIS A C 1
ATOM 742 O O . HIS A 1 94 ? -5.956 0.729 -3.716 1.00 95.56 94 HIS A O 1
ATOM 748 N N . ILE A 1 95 ? -6.865 -1.320 -3.450 1.00 93.94 95 ILE A N 1
ATOM 749 C CA . ILE A 1 95 ? -5.622 -2.096 -3.509 1.00 93.94 95 ILE A CA 1
ATOM 750 C C . ILE A 1 95 ? -5.448 -2.681 -4.912 1.00 93.94 95 ILE A C 1
ATOM 752 O O . ILE A 1 95 ? -6.329 -3.378 -5.419 1.00 93.94 95 ILE A O 1
ATOM 756 N N . GLY A 1 96 ? -4.299 -2.416 -5.530 1.00 92.31 96 GLY A N 1
ATOM 757 C CA . GLY A 1 96 ? -3.894 -2.959 -6.824 1.00 92.31 96 GLY A CA 1
ATOM 758 C C . GLY A 1 96 ? -2.521 -3.624 -6.771 1.00 92.31 96 GLY A C 1
ATOM 759 O O . GLY A 1 96 ? -1.686 -3.279 -5.937 1.00 92.31 96 GLY A O 1
ATOM 760 N N . TYR A 1 97 ? -2.293 -4.557 -7.694 1.00 88.19 97 TYR A N 1
ATOM 761 C CA . TYR A 1 97 ? -1.064 -5.342 -7.808 1.00 88.19 97 TYR A CA 1
ATOM 762 C C . TYR A 1 97 ? -0.529 -5.298 -9.240 1.00 88.19 97 TYR A C 1
ATOM 764 O O . TYR A 1 97 ? -1.305 -5.359 -10.195 1.00 88.19 97 TYR A O 1
ATOM 772 N N . HIS A 1 98 ? 0.790 -5.207 -9.395 1.00 84.94 98 HIS A N 1
ATOM 773 C CA . HIS A 1 98 ? 1.459 -5.224 -10.692 1.00 84.94 98 HIS A CA 1
ATOM 774 C C . HIS A 1 98 ? 2.762 -6.034 -10.647 1.00 84.94 98 HIS A C 1
ATOM 776 O O . HIS A 1 98 ? 3.586 -5.855 -9.749 1.00 84.94 98 HIS A O 1
ATOM 782 N N . HIS A 1 99 ? 2.965 -6.888 -11.655 1.00 77.50 99 HIS A N 1
ATOM 783 C CA . HIS A 1 99 ? 4.199 -7.648 -11.857 1.00 77.50 99 HIS A CA 1
ATOM 784 C C . HIS A 1 99 ? 4.988 -7.032 -13.017 1.00 77.50 99 HIS A C 1
ATOM 786 O O . HIS A 1 99 ? 4.569 -7.187 -14.168 1.00 77.50 99 HIS A O 1
ATOM 792 N N . PRO A 1 100 ? 6.109 -6.343 -12.759 1.00 70.00 100 PRO A N 1
ATOM 793 C CA . PRO A 1 100 ? 6.962 -5.876 -13.842 1.00 70.00 100 PRO A CA 1
ATOM 794 C C . PRO A 1 100 ? 7.621 -7.081 -14.545 1.00 70.00 100 PRO A C 1
ATOM 796 O O . PRO A 1 100 ? 8.146 -7.984 -13.896 1.00 70.00 100 PRO A O 1
ATOM 799 N N . GLY A 1 101 ? 7.558 -7.135 -15.880 1.00 55.75 101 GLY A N 1
ATOM 800 C CA . GLY A 1 101 ? 8.229 -8.164 -16.692 1.00 55.75 101 GLY A CA 1
ATOM 801 C C . GLY A 1 101 ? 9.734 -7.889 -16.884 1.00 55.75 101 GLY A C 1
ATOM 802 O O . GLY A 1 101 ? 10.152 -6.737 -16.863 1.00 55.75 101 GLY A O 1
ATOM 803 N N . LYS A 1 102 ? 10.550 -8.942 -17.079 1.00 54.81 102 LYS A N 1
ATOM 804 C CA . LYS A 1 102 ? 12.028 -8.899 -17.269 1.00 54.81 102 LYS A CA 1
ATOM 805 C C . LYS A 1 102 ? 12.483 -8.457 -18.690 1.00 54.81 102 LYS A C 1
ATOM 807 O O . LYS A 1 102 ? 11.693 -8.653 -19.614 1.00 54.81 102 LYS A O 1
ATOM 812 N N . PRO A 1 103 ? 13.770 -8.056 -18.923 1.00 50.88 103 PRO A N 1
ATOM 813 C CA . PRO A 1 103 ? 14.870 -7.876 -17.962 1.00 50.88 103 PRO A CA 1
ATOM 814 C C . PRO A 1 103 ? 15.434 -6.435 -17.889 1.00 50.88 103 PRO A C 1
ATOM 816 O O . PRO A 1 103 ? 15.222 -5.597 -18.760 1.00 50.88 103 PRO A O 1
ATOM 819 N N . HIS A 1 104 ? 16.190 -6.183 -16.825 1.00 49.75 104 HIS A N 1
ATOM 820 C CA . HIS A 1 104 ? 16.420 -4.877 -16.204 1.00 49.75 104 HIS A CA 1
ATOM 821 C C . HIS A 1 104 ? 17.775 -4.223 -16.511 1.00 49.75 104 HIS A C 1
ATOM 823 O O . HIS A 1 104 ? 18.767 -4.938 -16.667 1.00 49.75 104 HIS A O 1
ATOM 829 N N . PRO A 1 105 ? 17.845 -2.874 -16.460 1.00 42.81 105 PRO A N 1
ATOM 830 C CA . PRO A 1 105 ? 19.006 -2.246 -15.825 1.00 42.81 105 PRO A CA 1
ATOM 831 C C . PRO A 1 105 ? 18.705 -1.088 -14.844 1.00 42.81 105 PRO A C 1
ATOM 833 O O . PRO A 1 105 ? 19.648 -0.399 -14.474 1.00 42.81 105 PRO A O 1
ATOM 836 N N . ASN A 1 106 ? 17.466 -0.847 -14.383 1.00 39.03 106 ASN A N 1
ATOM 837 C CA . ASN A 1 106 ? 17.162 0.332 -13.546 1.00 39.03 106 ASN A CA 1
ATOM 838 C C . ASN A 1 106 ? 16.443 0.008 -12.220 1.00 39.03 106 ASN A C 1
ATOM 840 O O . ASN A 1 106 ? 15.221 -0.070 -12.162 1.00 39.03 106 ASN A O 1
ATOM 844 N N . THR A 1 107 ? 17.261 -0.096 -11.166 1.00 43.50 107 THR A N 1
ATOM 845 C CA . THR A 1 107 ? 17.086 0.348 -9.760 1.00 43.50 107 THR A CA 1
ATOM 846 C C . THR A 1 107 ? 15.833 0.005 -8.942 1.00 43.50 107 THR A C 1
ATOM 848 O O . THR A 1 107 ? 15.823 0.333 -7.760 1.00 43.50 107 THR A O 1
ATOM 851 N N . TRP A 1 108 ? 14.822 -0.680 -9.476 1.00 52.09 108 TRP A N 1
ATOM 852 C CA . TRP A 1 108 ? 13.593 -1.002 -8.731 1.00 52.09 108 TRP A CA 1
ATOM 853 C C . TRP A 1 108 ? 13.274 -2.496 -8.654 1.00 52.09 108 TRP A C 1
ATOM 855 O O . TRP A 1 108 ? 12.185 -2.860 -8.229 1.00 52.09 108 TRP A O 1
ATOM 865 N N . ASP A 1 109 ? 14.179 -3.382 -9.052 1.00 52.88 109 ASP A N 1
ATOM 866 C CA . ASP A 1 109 ? 13.792 -4.742 -9.434 1.00 52.88 109 ASP A CA 1
ATOM 867 C C . ASP A 1 109 ? 13.900 -5.759 -8.303 1.00 52.88 109 ASP A C 1
ATOM 869 O O . ASP A 1 109 ? 14.782 -6.619 -8.267 1.00 52.88 109 ASP A O 1
ATOM 873 N N . HIS A 1 110 ? 12.943 -5.686 -7.381 1.00 55.97 110 HIS A N 1
ATOM 874 C CA . HIS A 1 110 ? 12.686 -6.776 -6.452 1.00 55.97 110 HIS A CA 1
ATOM 875 C C . HIS A 1 110 ? 12.003 -7.926 -7.199 1.00 55.97 110 HIS A C 1
ATOM 877 O O . HIS A 1 110 ? 11.093 -7.734 -8.009 1.00 55.97 110 HIS A O 1
ATOM 883 N N . VAL A 1 111 ? 12.399 -9.163 -6.895 1.00 60.34 111 VAL A N 1
ATOM 884 C CA . VAL A 1 111 ? 11.578 -10.321 -7.259 1.00 60.34 111 VAL A CA 1
ATOM 885 C C . VAL A 1 111 ? 10.313 -10.244 -6.414 1.00 60.34 111 VAL A C 1
ATOM 887 O O . VAL A 1 111 ? 10.405 -10.385 -5.201 1.00 60.34 111 VAL A O 1
ATOM 890 N N . GLY A 1 112 ? 9.152 -10.020 -7.031 1.00 68.38 112 GLY A N 1
ATOM 891 C CA . GLY A 1 112 ? 7.905 -9.909 -6.278 1.00 68.38 112 GLY A CA 1
ATOM 892 C C . GLY A 1 112 ? 6.763 -9.235 -7.028 1.00 68.38 112 GLY A C 1
ATOM 893 O O . GLY A 1 112 ? 6.643 -9.318 -8.252 1.00 68.38 112 GLY A O 1
ATOM 894 N N . CYS A 1 113 ? 5.899 -8.572 -6.265 1.00 79.94 113 CYS A N 1
ATOM 895 C CA . CYS A 1 113 ? 4.782 -7.789 -6.776 1.00 79.94 113 CYS A CA 1
ATOM 896 C C . CYS A 1 113 ? 4.834 -6.373 -6.218 1.00 79.94 113 CYS A C 1
ATOM 898 O O . CYS A 1 113 ? 4.957 -6.188 -5.006 1.00 79.94 113 CYS A O 1
ATOM 900 N N . LEU A 1 114 ? 4.653 -5.386 -7.089 1.00 85.06 114 LEU A N 1
ATOM 901 C CA . LEU A 1 114 ? 4.358 -4.028 -6.668 1.00 85.06 114 LEU A CA 1
ATOM 902 C C . LEU A 1 114 ? 2.911 -3.958 -6.201 1.00 85.06 114 LEU A C 1
ATOM 904 O O . LEU A 1 114 ? 2.009 -4.456 -6.877 1.00 85.06 114 LEU A O 1
ATOM 908 N N . VAL A 1 115 ? 2.704 -3.323 -5.059 1.00 89.50 115 VAL A N 1
ATOM 909 C CA . VAL A 1 115 ? 1.393 -3.028 -4.496 1.00 89.50 115 VAL A CA 1
ATOM 910 C C . VAL A 1 115 ? 1.166 -1.535 -4.575 1.00 89.50 115 VAL A C 1
ATOM 912 O O . VAL A 1 115 ? 2.060 -0.761 -4.242 1.00 89.50 115 VAL A O 1
ATOM 915 N N . THR A 1 116 ? -0.039 -1.142 -4.963 1.00 92.50 116 THR A N 1
ATOM 916 C CA . THR A 1 116 ? -0.499 0.243 -4.899 1.00 92.50 116 THR A CA 1
ATOM 917 C C . THR A 1 116 ? -1.757 0.300 -4.047 1.00 92.50 116 THR A C 1
ATOM 919 O O . THR A 1 116 ? -2.733 -0.388 -4.338 1.00 92.50 116 THR A O 1
ATOM 922 N N . VAL A 1 117 ? -1.748 1.138 -3.017 1.00 93.12 117 VAL A N 1
ATOM 923 C CA . VAL A 1 117 ? -2.908 1.453 -2.180 1.00 93.12 117 VAL A CA 1
ATOM 924 C C . VAL A 1 117 ? -3.250 2.915 -2.412 1.00 93.12 117 VAL A C 1
ATOM 926 O O . VAL A 1 117 ? -2.470 3.786 -2.046 1.00 93.12 117 VAL A O 1
ATOM 929 N N . ALA A 1 118 ? -4.382 3.185 -3.056 1.00 93.69 118 ALA A N 1
ATOM 930 C CA . ALA A 1 118 ? -4.779 4.537 -3.443 1.00 93.69 118 ALA A CA 1
ATOM 931 C C . ALA A 1 118 ? -6.088 4.960 -2.775 1.00 93.69 118 ALA A C 1
ATOM 933 O O . ALA A 1 118 ? -6.989 4.138 -2.602 1.00 93.69 118 ALA A O 1
ATOM 934 N N . TRP A 1 119 ? -6.203 6.243 -2.456 1.00 93.38 119 TRP A N 1
ATOM 935 C CA . TRP A 1 119 ? -7.433 6.883 -2.004 1.00 93.38 119 TRP A CA 1
ATOM 936 C C . TRP A 1 119 ? -7.540 8.282 -2.597 1.00 93.38 119 TRP A C 1
ATOM 938 O O . TRP A 1 119 ? -6.569 8.848 -3.097 1.00 93.38 119 TRP A O 1
ATOM 948 N N . ASN A 1 120 ? -8.745 8.830 -2.533 1.00 88.62 120 ASN A N 1
ATOM 949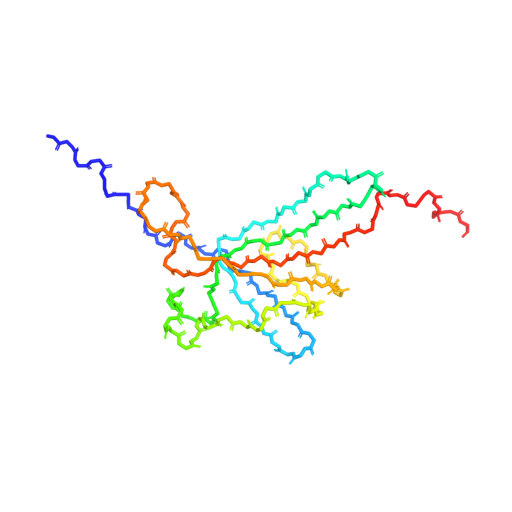 C CA . ASN A 1 120 ? -8.977 10.213 -2.899 1.00 88.62 120 ASN A CA 1
ATOM 950 C C . ASN A 1 120 ? -9.044 11.040 -1.619 1.00 88.62 120 ASN A C 1
ATOM 952 O O . ASN A 1 120 ? -9.844 10.745 -0.724 1.00 88.62 120 ASN A O 1
ATOM 956 N N . ASP A 1 121 ? -8.214 12.066 -1.531 1.00 75.69 121 ASP A N 1
ATOM 957 C CA . ASP A 1 121 ? -8.365 13.109 -0.535 1.00 75.69 121 ASP A CA 1
ATOM 958 C C . ASP A 1 121 ? -9.401 14.124 -1.030 1.00 75.69 121 ASP A C 1
ATOM 960 O O . ASP A 1 121 ? -9.462 14.475 -2.211 1.00 75.69 121 ASP A O 1
ATOM 964 N N . ARG A 1 122 ? -10.293 14.558 -0.130 1.00 58.41 122 ARG A N 1
ATOM 965 C CA . ARG A 1 122 ? -11.225 15.647 -0.443 1.00 58.41 122 ARG A CA 1
ATOM 966 C C . ARG A 1 122 ? -10.423 16.945 -0.576 1.00 58.41 122 ARG A C 1
ATOM 968 O O . ARG A 1 122 ? -9.599 17.217 0.288 1.00 58.41 122 ARG A O 1
ATOM 975 N N . LEU A 1 123 ? -10.721 17.673 -1.657 1.00 49.84 123 LEU A N 1
ATOM 976 C CA . LEU A 1 123 ? -10.294 19.020 -2.066 1.00 49.84 123 LEU A CA 1
ATOM 977 C C . LEU A 1 123 ? -9.584 19.900 -1.008 1.00 49.84 123 LEU A C 1
ATOM 979 O O . LEU A 1 123 ? -10.047 19.970 0.134 1.00 49.84 123 LEU A O 1
ATOM 983 N N . PRO A 1 124 ? -8.560 20.679 -1.421 1.00 43.84 124 PRO A N 1
ATOM 984 C CA . PRO A 1 124 ? -7.933 21.701 -0.590 1.00 43.84 124 PRO A CA 1
ATOM 985 C C . PRO A 1 124 ? -8.956 22.771 -0.182 1.00 43.84 124 PRO A C 1
ATOM 987 O O . PRO A 1 124 ? -9.711 23.270 -1.010 1.00 43.84 124 PRO A O 1
ATOM 990 N N . ASP A 1 125 ? -8.949 23.103 1.107 1.00 45.62 125 ASP A N 1
ATOM 991 C CA . ASP A 1 125 ? -9.689 24.187 1.754 1.00 45.62 125 ASP A CA 1
ATOM 992 C C . ASP A 1 125 ? -11.212 24.211 1.540 1.00 45.62 125 ASP A C 1
ATOM 994 O O . ASP A 1 125 ? -11.751 24.777 0.593 1.00 45.62 125 ASP A O 1
ATOM 998 N N . SER A 1 126 ? -11.945 23.738 2.551 1.00 36.34 126 SER A N 1
ATOM 999 C CA . SER A 1 126 ? -13.203 24.404 2.901 1.00 36.34 126 SER A CA 1
ATOM 1000 C C . SER A 1 126 ? -12.851 25.748 3.553 1.00 36.34 126 SER A C 1
ATOM 1002 O O . SER A 1 126 ? -12.329 25.738 4.673 1.00 36.34 126 SER A O 1
ATOM 1004 N N . PRO A 1 127 ? -13.127 26.913 2.938 1.00 42.62 127 PRO A N 1
ATOM 1005 C CA . PRO A 1 127 ? -13.015 28.183 3.638 1.00 42.62 127 PRO A CA 1
ATOM 1006 C C . PRO A 1 127 ? -14.192 28.273 4.617 1.00 42.62 127 PRO A C 1
ATOM 1008 O O . PRO A 1 127 ? -15.270 28.746 4.270 1.00 42.62 127 PRO A O 1
ATOM 1011 N N . GLY A 1 128 ? -14.031 27.739 5.829 1.00 37.72 128 GLY A N 1
ATOM 1012 C CA . GLY A 1 128 ? -15.171 27.620 6.738 1.00 37.72 128 GLY A CA 1
ATOM 1013 C C . GLY A 1 128 ? -14.888 27.048 8.120 1.00 37.72 128 GLY A C 1
ATOM 1014 O O . GLY A 1 128 ? -15.731 26.338 8.650 1.00 37.72 128 GLY A O 1
ATOM 1015 N N . ALA A 1 129 ? -13.734 27.344 8.722 1.00 38.09 129 ALA A N 1
ATOM 1016 C CA . ALA A 1 129 ? -13.508 27.128 10.154 1.00 38.09 129 ALA A CA 1
ATOM 1017 C C . ALA A 1 129 ? -13.325 28.470 10.878 1.00 38.09 129 ALA A C 1
ATOM 1019 O O . ALA A 1 129 ? -12.272 28.748 11.446 1.00 38.09 129 ALA A O 1
ATOM 1020 N N . ARG A 1 130 ? -14.356 29.322 10.821 1.00 39.91 130 ARG A N 1
ATOM 1021 C CA . ARG A 1 130 ? -14.664 30.329 11.848 1.00 39.91 130 ARG A CA 1
ATOM 1022 C C . ARG A 1 130 ? -16.179 30.503 11.924 1.00 39.91 130 ARG A C 1
ATOM 1024 O O . ARG A 1 130 ? -16.776 31.090 11.027 1.00 39.91 130 ARG A O 1
ATOM 1031 N N . GLY A 1 131 ? -16.752 29.985 13.002 1.00 36.69 131 GLY A N 1
ATOM 1032 C CA . GLY A 1 131 ? -18.121 30.175 13.464 1.00 36.69 131 GLY A CA 1
ATOM 1033 C C . GLY A 1 131 ? -18.194 29.683 14.894 1.00 36.69 131 GLY A C 1
ATOM 1034 O O . GLY A 1 131 ? -17.948 28.472 15.070 1.00 36.69 131 GLY A O 1
#

Secondary structure (DSSP, 8-state):
----------------EEEEETTS-EEEEEEEEEEEPPP-TT-PEEEEEEEEE--TT--S-TTSGGG-----EEEEEEEEE-TTSPPPEEEEEEEEEE-PPS---SS---SS-EEEEEEEEP-S--S----

Organism: NCBI:txid212423